Protein AF-A0AAW6HSU2-F1 (afdb_monomer)

Radius of gyration: 21.66 Å; Cα contacts (8 Å, |Δi|>4): 14; chains: 1; bounding box: 63×32×45 Å

Structure (mmCIF, N/CA/C/O backbone):
data_AF-A0AAW6HSU2-F1
#
_entry.id   AF-A0AAW6HSU2-F1
#
loop_
_atom_site.group_PDB
_atom_site.id
_at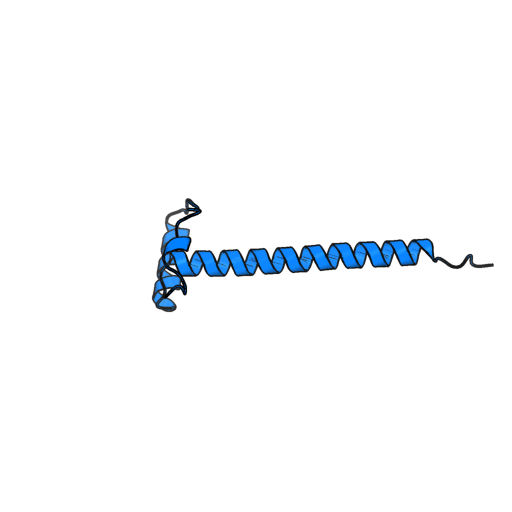om_site.type_symbol
_atom_site.label_atom_id
_atom_site.label_alt_id
_atom_site.label_comp_id
_atom_site.label_asym_id
_atom_site.label_entity_id
_atom_site.label_seq_id
_atom_site.pdbx_PDB_ins_code
_atom_site.Cartn_x
_atom_site.Cartn_y
_atom_site.Cartn_z
_atom_site.occupancy
_atom_site.B_iso_or_equiv
_atom_site.auth_seq_id
_atom_site.auth_comp_id
_atom_site.auth_asym_id
_atom_site.auth_atom_id
_atom_site.pdbx_PDB_model_num
ATOM 1 N N . MET A 1 1 ? -6.664 13.088 7.002 1.00 56.44 1 MET A N 1
ATOM 2 C CA . MET A 1 1 ? -7.902 13.278 6.208 1.00 56.44 1 MET A CA 1
ATOM 3 C C . MET A 1 1 ? -7.509 13.983 4.917 1.00 56.44 1 MET A C 1
ATOM 5 O O . MET A 1 1 ? -6.771 14.953 4.999 1.00 56.44 1 MET A O 1
ATOM 9 N N . TYR A 1 2 ? -7.863 13.446 3.747 1.00 54.44 2 TYR A N 1
ATOM 10 C CA . TYR A 1 2 ? -7.400 13.965 2.450 1.00 54.44 2 TYR A CA 1
ATOM 11 C C 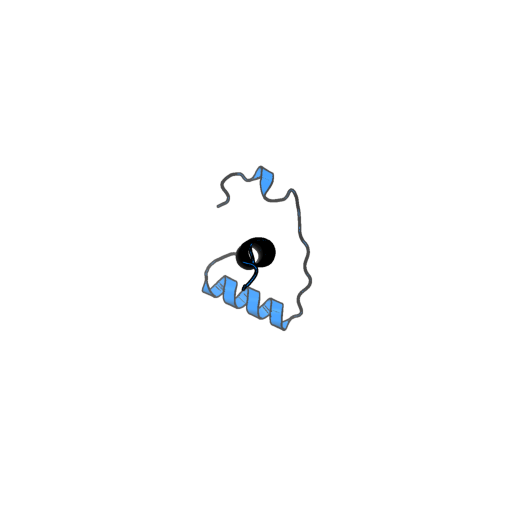. TYR A 1 2 ? -7.860 15.412 2.218 1.00 54.44 2 TYR A C 1
ATOM 13 O O . TYR A 1 2 ? -8.990 15.757 2.547 1.00 54.44 2 TYR A O 1
ATOM 21 N N . ALA A 1 3 ? -6.999 16.233 1.609 1.00 59.88 3 ALA A N 1
ATOM 22 C CA . ALA A 1 3 ? -7.231 17.667 1.419 1.00 59.8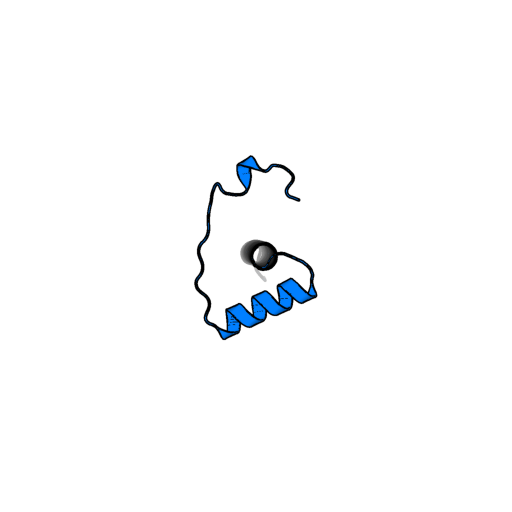8 3 ALA A CA 1
ATOM 23 C C . ALA A 1 3 ? -8.407 18.012 0.479 1.00 59.88 3 ALA A C 1
ATOM 25 O O . ALA A 1 3 ? -8.847 19.156 0.464 1.00 59.88 3 ALA A O 1
ATOM 26 N N . ASN A 1 4 ? -8.930 17.054 -0.302 1.00 55.62 4 ASN A N 1
ATOM 27 C CA . ASN A 1 4 ? -10.113 17.271 -1.136 1.00 55.62 4 ASN A CA 1
ATOM 28 C C . ASN A 1 4 ? -10.877 15.948 -1.398 1.00 55.62 4 ASN A C 1
ATOM 30 O O . ASN A 1 4 ? -10.349 15.073 -2.093 1.00 55.62 4 ASN A O 1
ATOM 34 N N . PRO A 1 5 ? -12.090 15.755 -0.842 1.00 58.97 5 PRO A N 1
ATOM 35 C CA . PRO A 1 5 ? -12.797 14.473 -0.874 1.00 58.97 5 PRO A CA 1
ATOM 36 C C . PRO A 1 5 ? -13.297 14.037 -2.258 1.00 58.97 5 PRO A C 1
ATOM 38 O O . PRO A 1 5 ? -13.465 12.840 -2.493 1.00 58.97 5 PRO A O 1
ATOM 41 N N . THR A 1 6 ? -13.458 14.972 -3.194 1.00 61.28 6 THR A N 1
ATOM 42 C CA . THR A 1 6 ? -13.990 14.715 -4.544 1.00 61.28 6 THR A CA 1
ATOM 43 C C . THR A 1 6 ? -13.026 13.922 -5.437 1.00 61.28 6 THR A C 1
ATOM 45 O O . THR A 1 6 ? -13.466 13.234 -6.351 1.00 61.28 6 THR A O 1
ATOM 48 N N . HIS A 1 7 ? -11.715 13.957 -5.170 1.00 58.28 7 HIS A N 1
ATOM 49 C CA . HIS A 1 7 ? -10.704 13.275 -6.001 1.00 58.28 7 HIS A CA 1
ATOM 50 C C . HIS A 1 7 ? -10.266 11.904 -5.462 1.00 58.28 7 HIS A C 1
ATOM 52 O O . HIS A 1 7 ? -9.496 11.204 -6.115 1.00 58.28 7 HIS A O 1
ATOM 58 N N . ILE A 1 8 ? -10.741 11.488 -4.283 1.00 59.53 8 ILE A N 1
ATOM 59 C CA . ILE A 1 8 ? -10.237 10.278 -3.605 1.00 59.53 8 ILE A CA 1
ATOM 60 C C . ILE A 1 8 ? -10.607 8.988 -4.366 1.00 59.53 8 ILE A C 1
ATOM 62 O O . ILE A 1 8 ? -9.967 7.958 -4.171 1.00 59.53 8 ILE A O 1
ATOM 66 N N . ARG A 1 9 ? -11.628 9.014 -5.237 1.00 62.62 9 ARG A N 1
ATOM 67 C CA . ARG A 1 9 ? -12.187 7.801 -5.868 1.00 62.62 9 ARG A CA 1
ATOM 68 C C . ARG A 1 9 ? -12.268 7.816 -7.394 1.00 62.62 9 ARG A C 1
ATOM 70 O O . ARG A 1 9 ? -12.894 6.924 -7.956 1.00 62.62 9 ARG A O 1
ATOM 77 N N . SER A 1 10 ? -11.633 8.767 -8.073 1.00 75.38 10 SER A N 1
ATOM 78 C CA . SER A 1 10 ? -11.724 8.850 -9.538 1.00 75.38 10 SER A CA 1
ATOM 79 C C . SER A 1 10 ? -11.055 7.667 -10.253 1.00 75.38 10 SER A C 1
ATOM 81 O O . SER A 1 10 ? -11.466 7.310 -11.351 1.00 75.38 10 SER A O 1
ATOM 83 N N . TYR A 1 11 ? -10.061 7.030 -9.619 1.00 79.38 11 TYR A N 1
ATOM 84 C CA . TYR A 1 11 ? -9.270 5.948 -10.214 1.00 79.38 11 TYR A CA 1
ATOM 85 C C . TYR A 1 11 ? -9.101 4.779 -9.230 1.00 79.38 11 TYR A C 1
ATOM 87 O O . TYR A 1 11 ? -8.076 4.680 -8.550 1.00 79.38 11 TYR A O 1
ATOM 95 N N . PRO A 1 12 ? -10.117 3.908 -9.082 1.00 82.31 12 PRO A N 1
ATOM 96 C CA . PRO A 1 12 ? -10.021 2.761 -8.191 1.00 82.31 12 PRO A CA 1
ATOM 97 C C . PRO A 1 12 ? -9.056 1.713 -8.758 1.00 82.31 12 PRO A C 1
ATOM 99 O O . PRO A 1 12 ? -9.251 1.211 -9.863 1.00 82.31 12 PRO A O 1
ATOM 102 N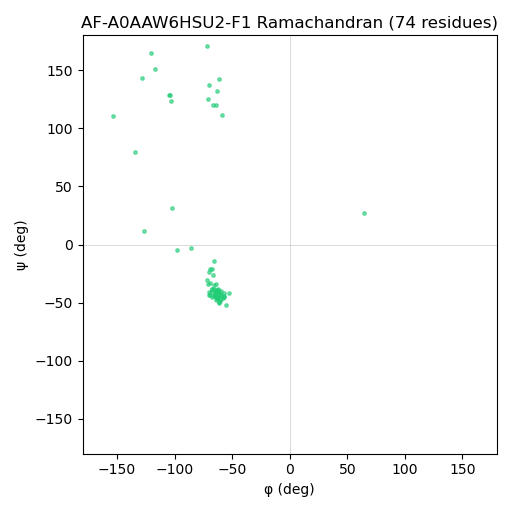 N . VAL A 1 13 ? -8.053 1.332 -7.967 1.00 84.12 13 VAL A N 1
ATOM 103 C CA . VAL A 1 13 ? -7.156 0.208 -8.268 1.00 84.12 13 VAL A CA 1
ATOM 104 C C . VAL A 1 13 ? -7.573 -0.981 -7.410 1.00 84.12 13 VAL A C 1
ATOM 106 O O . VAL A 1 13 ? -7.650 -0.872 -6.186 1.00 84.12 13 VAL A O 1
ATOM 109 N N . LYS A 1 14 ? -7.867 -2.113 -8.053 1.00 89.12 14 LYS A N 1
ATOM 110 C CA . LYS A 1 14 ? -8.183 -3.377 -7.378 1.00 89.12 14 LYS A CA 1
ATOM 111 C C . LYS A 1 14 ? -6.977 -4.299 -7.481 1.00 89.12 14 LYS A C 1
ATOM 113 O O . LYS A 1 14 ? -6.467 -4.512 -8.575 1.00 89.12 14 LYS A O 1
ATOM 118 N N . VAL A 1 15 ? -6.549 -4.838 -6.348 1.00 87.50 15 VAL A N 1
ATOM 119 C CA . VAL A 1 15 ? -5.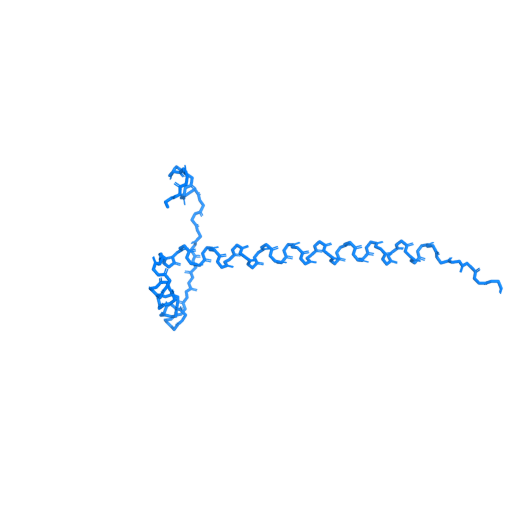435 -5.784 -6.248 1.00 87.50 15 VAL A CA 1
ATOM 120 C C . VAL A 1 15 ? -5.891 -7.003 -5.465 1.00 87.50 15 VAL A C 1
ATOM 122 O O . VAL A 1 15 ? -6.680 -6.882 -4.526 1.00 87.50 15 VAL A O 1
ATOM 125 N N . CYS A 1 16 ? -5.409 -8.169 -5.875 1.00 91.25 16 CYS A N 1
ATOM 126 C CA . CYS A 1 16 ? -5.664 -9.427 -5.193 1.00 91.25 16 CYS A CA 1
ATOM 127 C C . CYS A 1 16 ? -4.402 -9.819 -4.431 1.00 91.25 16 CYS A C 1
ATOM 129 O O . CYS A 1 16 ? -3.322 -9.844 -5.015 1.00 91.25 16 CYS A O 1
ATOM 131 N N . PHE A 1 17 ? -4.566 -10.125 -3.149 1.00 93.12 17 PHE A N 1
ATOM 132 C CA . PHE A 1 17 ? -3.522 -10.648 -2.277 1.00 93.12 17 PHE A CA 1
ATOM 133 C C . PHE A 1 17 ? -3.925 -12.040 -1.818 1.00 93.12 17 PHE A C 1
ATOM 135 O O . PHE A 1 17 ? -5.122 -12.326 -1.700 1.00 93.12 17 PHE A O 1
ATOM 142 N N . ASN A 1 18 ? -2.942 -12.888 -1.540 1.00 96.38 18 ASN A N 1
ATOM 143 C CA . ASN A 1 18 ? -3.219 -14.125 -0.819 1.00 96.38 18 ASN A CA 1
ATOM 144 C C . ASN A 1 18 ? -3.537 -13.831 0.662 1.00 96.38 18 ASN A C 1
ATOM 146 O O . ASN A 1 18 ? -3.397 -12.700 1.139 1.00 96.38 18 ASN A O 1
ATOM 150 N N . ASP A 1 19 ? -3.986 -14.850 1.394 1.00 97.00 19 ASP A N 1
ATOM 151 C CA . ASP A 1 19 ? -4.417 -14.675 2.784 1.00 97.00 19 ASP A CA 1
ATOM 152 C C . ASP A 1 19 ? -3.278 -14.200 3.697 1.00 97.00 19 ASP A C 1
ATOM 154 O O . ASP A 1 19 ? -3.486 -13.303 4.512 1.00 97.00 19 ASP A O 1
ATOM 158 N N . ALA A 1 20 ? -2.060 -14.717 3.508 1.00 96.75 20 ALA A N 1
ATOM 159 C CA . ALA A 1 20 ? -0.896 -14.346 4.314 1.00 96.75 20 ALA A CA 1
ATOM 160 C C . ALA A 1 20 ? -0.456 -12.890 4.074 1.00 96.75 20 ALA A C 1
ATOM 162 O O . ALA A 1 20 ? -0.211 -12.137 5.017 1.00 96.75 20 ALA A O 1
ATOM 163 N N . GLU A 1 21 ? -0.399 -12.463 2.813 1.00 95.94 21 GLU A N 1
ATOM 164 C CA . GLU A 1 21 ? -0.127 -11.074 2.426 1.00 95.94 21 GLU A CA 1
ATOM 165 C C . GLU A 1 21 ? -1.187 -10.132 2.990 1.00 95.94 21 GLU A C 1
ATOM 167 O O . GLU A 1 21 ? -0.867 -9.065 3.521 1.00 95.94 21 GLU A O 1
ATOM 172 N N . ARG A 1 22 ? -2.458 -10.538 2.911 1.00 94.69 22 ARG A N 1
ATOM 173 C CA . ARG A 1 22 ? -3.563 -9.772 3.474 1.00 94.69 22 ARG A CA 1
ATOM 174 C C . ARG A 1 22 ? -3.400 -9.626 4.984 1.00 94.69 22 ARG A C 1
ATOM 176 O O . ARG A 1 22 ? -3.461 -8.500 5.472 1.00 94.69 22 ARG A O 1
ATOM 183 N N . GLU A 1 23 ? -3.163 -10.707 5.721 1.00 96.69 23 GLU A N 1
ATOM 184 C CA . GLU A 1 23 ? -2.953 -10.644 7.173 1.00 96.69 23 GLU A CA 1
ATOM 185 C C . GLU A 1 23 ? -1.789 -9.728 7.552 1.00 96.69 23 GLU A C 1
ATOM 187 O O . GLU A 1 23 ? -1.943 -8.874 8.430 1.00 96.69 23 GLU A O 1
ATOM 192 N N . LEU A 1 24 ? -0.667 -9.823 6.838 1.00 96.12 24 LEU A N 1
ATOM 193 C CA . LEU A 1 24 ? 0.488 -8.958 7.058 1.00 96.12 24 LEU A CA 1
ATOM 194 C C . LEU A 1 24 ? 0.145 -7.475 6.856 1.00 96.12 24 LEU A C 1
ATOM 196 O O . LEU A 1 24 ? 0.480 -6.641 7.700 1.00 96.12 24 LEU A O 1
ATOM 200 N N . ILE A 1 25 ? -0.543 -7.135 5.761 1.00 95.00 25 ILE A N 1
ATOM 201 C CA . ILE A 1 25 ? -0.965 -5.755 5.477 1.00 95.00 25 ILE A CA 1
ATOM 202 C C . ILE A 1 25 ? -1.874 -5.235 6.595 1.00 95.00 25 ILE A C 1
ATOM 204 O O . ILE A 1 25 ? -1.712 -4.098 7.043 1.00 95.00 25 ILE A O 1
ATOM 208 N N . PHE A 1 26 ? -2.820 -6.053 7.063 1.00 95.38 26 PHE A N 1
ATOM 209 C CA . PHE A 1 26 ? -3.713 -5.671 8.155 1.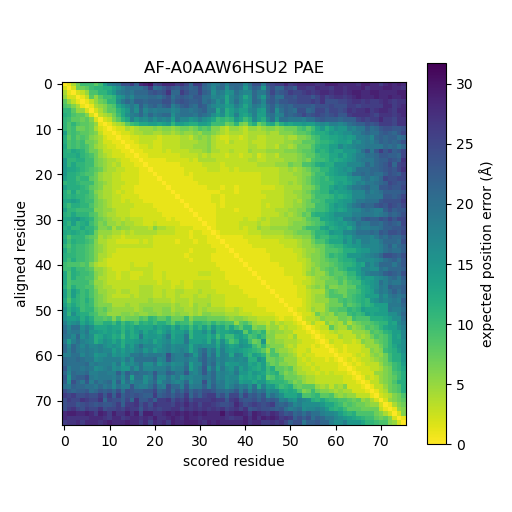00 95.38 26 PHE A CA 1
ATOM 210 C C . PHE A 1 26 ? -2.957 -5.476 9.474 1.00 95.38 26 PHE A C 1
ATOM 212 O O . PHE A 1 26 ? -3.186 -4.470 10.145 1.00 95.38 26 PHE A O 1
ATOM 219 N N . ALA A 1 27 ? -2.032 -6.372 9.819 1.00 96.81 27 ALA A N 1
ATOM 220 C CA . ALA A 1 27 ? -1.213 -6.260 11.024 1.00 96.81 27 ALA A CA 1
ATOM 221 C C . ALA A 1 27 ? -0.345 -4.990 11.007 1.00 96.81 27 ALA A C 1
ATOM 223 O O . ALA A 1 27 ? -0.329 -4.231 11.977 1.00 96.81 27 ALA A O 1
ATOM 224 N N . LEU A 1 28 ? 0.312 -4.701 9.879 1.00 95.50 28 LEU A N 1
ATOM 225 C CA . LEU A 1 28 ? 1.106 -3.482 9.707 1.00 95.50 28 LEU A CA 1
ATOM 226 C C . LEU A 1 28 ? 0.242 -2.220 9.764 1.00 95.50 28 LEU A C 1
ATOM 228 O O . LEU A 1 28 ? 0.648 -1.214 10.346 1.00 95.50 28 LEU A O 1
ATOM 232 N N . ALA A 1 29 ? -0.952 -2.253 9.177 1.00 94.38 29 ALA A N 1
ATOM 233 C CA . ALA A 1 29 ? -1.869 -1.122 9.214 1.00 94.38 29 ALA A CA 1
ATOM 234 C C . ALA A 1 29 ? -2.351 -0.836 10.644 1.00 94.38 29 ALA A C 1
ATOM 236 O O . ALA A 1 29 ? -2.354 0.320 11.067 1.00 94.38 29 ALA A O 1
ATOM 237 N N . GLN A 1 30 ? -2.679 -1.886 11.405 1.00 95.31 30 GLN A N 1
ATOM 238 C CA . GLN A 1 30 ? -3.059 -1.784 12.815 1.00 95.31 30 GLN A CA 1
ATOM 239 C C . GLN A 1 30 ? -1.913 -1.254 13.677 1.00 95.31 30 GLN A C 1
ATOM 241 O O . GLN A 1 30 ? -2.126 -0.329 14.456 1.00 95.31 30 GLN A O 1
ATOM 246 N N . TYR A 1 31 ? -0.699 -1.781 13.492 1.00 96.12 31 TYR A N 1
ATOM 247 C CA . TYR A 1 31 ? 0.493 -1.327 14.210 1.00 96.12 31 TYR A CA 1
ATOM 248 C C . TYR A 1 31 ? 0.748 0.174 14.016 1.00 96.12 31 TYR A C 1
ATOM 250 O O . TYR A 1 31 ? 1.055 0.886 14.967 1.00 96.12 31 TYR A O 1
ATOM 258 N N . ASN A 1 32 ? 0.564 0.668 12.789 1.00 91.88 32 ASN A N 1
ATOM 259 C CA . ASN A 1 32 ? 0.751 2.080 12.455 1.00 91.88 32 ASN A CA 1
ATOM 260 C C . ASN A 1 32 ? -0.494 2.952 12.718 1.00 91.88 32 ASN A C 1
ATOM 262 O O . ASN A 1 32 ? -0.4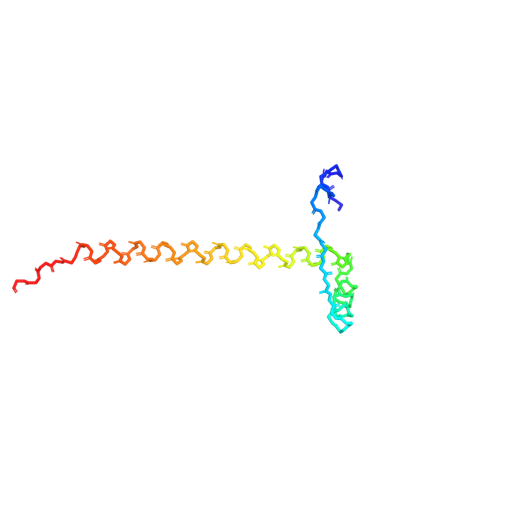43 4.161 12.503 1.00 91.88 32 ASN A O 1
ATOM 266 N N . GLY A 1 33 ? -1.619 2.368 13.147 1.00 92.94 33 GLY A N 1
ATOM 267 C CA . GLY A 1 33 ? -2.869 3.094 13.394 1.00 92.94 33 GLY A CA 1
ATOM 268 C C . GLY A 1 33 ? -3.498 3.720 12.141 1.00 92.94 33 GLY A C 1
ATOM 269 O O . GLY A 1 33 ? -4.190 4.733 12.240 1.00 92.94 33 GLY A O 1
ATOM 270 N N . ILE A 1 34 ? -3.257 3.150 10.955 1.00 93.25 34 ILE A N 1
ATOM 271 C CA . ILE A 1 34 ? -3.741 3.682 9.671 1.00 93.25 34 ILE A CA 1
ATOM 272 C C . ILE A 1 34 ? -4.630 2.682 8.929 1.00 93.25 34 ILE A C 1
ATOM 274 O O . ILE A 1 34 ? -4.664 1.491 9.223 1.00 93.25 34 ILE A O 1
ATOM 278 N N . GLN A 1 35 ? -5.368 3.164 7.926 1.00 90.25 35 GLN A N 1
ATOM 279 C CA . GLN A 1 35 ? -6.167 2.287 7.071 1.00 90.25 35 GLN A CA 1
ATOM 280 C C . GLN A 1 35 ? -5.259 1.427 6.169 1.00 90.25 35 GLN A C 1
ATOM 282 O O . GLN A 1 35 ? -4.348 1.978 5.548 1.00 90.25 35 GLN A O 1
ATOM 287 N N . PRO A 1 36 ? -5.544 0.122 5.986 1.00 91.62 36 PRO A N 1
ATOM 288 C CA . PRO A 1 36 ? -4.771 -0.760 5.104 1.00 91.62 36 PRO A CA 1
ATOM 289 C C . PRO A 1 36 ? -4.601 -0.221 3.678 1.00 91.62 36 PRO A C 1
ATOM 291 O O . PRO A 1 36 ? -3.511 -0.257 3.118 1.00 91.62 36 PRO A O 1
ATOM 294 N N . ALA A 1 37 ? -5.661 0.356 3.106 1.00 89.44 37 ALA A N 1
ATOM 295 C CA . ALA A 1 37 ? -5.606 0.957 1.774 1.00 89.44 37 ALA A CA 1
ATOM 296 C C . ALA A 1 37 ? -4.662 2.172 1.709 1.00 89.44 37 ALA A C 1
ATOM 298 O O . ALA A 1 37 ? -4.001 2.385 0.695 1.00 89.44 37 ALA A O 1
ATOM 299 N N . ALA A 1 38 ? -4.573 2.954 2.791 1.00 90.12 38 ALA A N 1
ATOM 300 C CA . ALA A 1 38 ? -3.636 4.068 2.879 1.00 90.12 38 ALA A CA 1
ATOM 301 C C . ALA A 1 38 ? -2.192 3.558 2.986 1.00 90.12 38 ALA A C 1
ATOM 303 O O . ALA A 1 38 ? -1.335 4.046 2.257 1.00 90.12 38 ALA A O 1
ATOM 304 N N . LEU A 1 39 ? -1.943 2.528 3.806 1.00 91.12 39 LEU A N 1
ATOM 305 C CA . LEU A 1 39 ? -0.630 1.882 3.912 1.00 91.12 39 LEU A CA 1
ATOM 306 C C . LEU A 1 39 ? -0.131 1.394 2.542 1.00 91.12 39 LEU A C 1
ATOM 308 O O . LEU A 1 39 ? 0.969 1.749 2.122 1.00 91.12 39 LEU A O 1
ATOM 312 N N . VAL A 1 40 ? -0.956 0.622 1.827 1.00 91.75 40 VAL A N 1
ATOM 313 C CA . VAL A 1 40 ? -0.600 0.073 0.507 1.00 91.75 40 VAL A CA 1
ATOM 314 C C . VAL A 1 40 ? -0.351 1.190 -0.507 1.00 91.75 40 VAL A C 1
ATOM 316 O O . VAL A 1 40 ? 0.598 1.114 -1.284 1.00 91.75 40 VAL A O 1
ATOM 319 N N . ARG A 1 41 ? -1.160 2.255 -0.482 1.00 89.44 41 ARG A N 1
ATOM 320 C CA . ARG A 1 41 ? -0.976 3.415 -1.361 1.00 89.44 41 ARG A CA 1
ATOM 321 C C . ARG A 1 41 ? 0.364 4.108 -1.121 1.00 89.44 41 ARG A C 1
ATOM 323 O O . 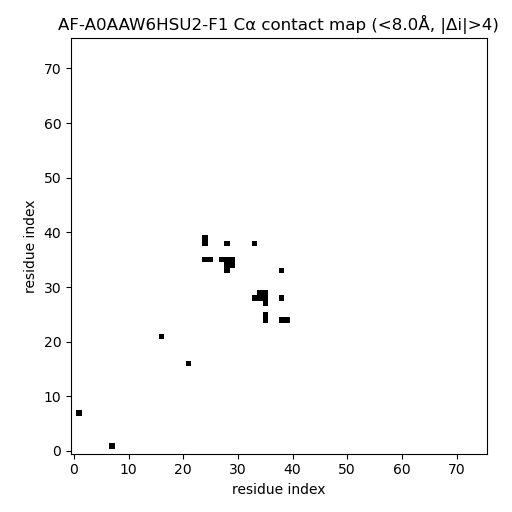ARG A 1 41 ? 1.071 4.387 -2.086 1.00 89.44 41 ARG A O 1
ATOM 330 N N . GLU A 1 42 ? 0.701 4.409 0.130 1.00 91.25 42 GLU A N 1
ATOM 331 C CA . GLU A 1 42 ? 1.959 5.090 0.459 1.00 91.25 42 GLU A CA 1
ATOM 332 C C . GLU A 1 42 ? 3.173 4.229 0.091 1.00 91.25 42 GLU A C 1
ATOM 334 O O . GLU A 1 42 ? 4.141 4.734 -0.480 1.00 91.25 42 GLU A O 1
ATOM 339 N N . LEU A 1 43 ? 3.097 2.915 0.329 1.00 90.12 43 LEU A N 1
ATOM 340 C CA . LEU A 1 43 ? 4.148 1.978 -0.062 1.00 90.12 43 LEU A CA 1
ATOM 341 C C . LEU A 1 43 ? 4.313 1.908 -1.590 1.00 90.12 43 LEU A C 1
ATOM 343 O O . LEU A 1 43 ? 5.428 1.967 -2.101 1.00 90.12 43 LEU A O 1
ATOM 347 N N . ALA A 1 44 ? 3.212 1.843 -2.339 1.00 91.25 44 ALA A N 1
ATOM 348 C CA . ALA A 1 44 ? 3.261 1.834 -3.799 1.00 91.25 44 ALA A CA 1
ATOM 349 C C . ALA A 1 44 ? 3.843 3.143 -4.362 1.00 91.25 44 ALA A C 1
ATOM 351 O O . ALA A 1 44 ? 4.656 3.114 -5.285 1.00 91.25 44 ALA A O 1
ATOM 352 N N . LEU A 1 45 ? 3.467 4.293 -3.792 1.00 91.62 45 LEU A N 1
ATOM 353 C CA . LEU A 1 45 ? 3.988 5.596 -4.211 1.00 91.62 45 LEU A CA 1
ATOM 354 C C . LEU A 1 45 ? 5.471 5.767 -3.883 1.00 91.62 45 LEU A C 1
ATOM 356 O O . LEU A 1 45 ? 6.202 6.340 -4.695 1.00 91.62 45 LEU A O 1
ATOM 360 N N . SER A 1 46 ? 5.931 5.275 -2.732 1.00 90.75 46 SER A N 1
ATOM 361 C CA . SER A 1 46 ? 7.347 5.350 -2.363 1.00 90.75 46 SER A CA 1
ATOM 362 C C . SER A 1 46 ? 8.209 4.517 -3.314 1.00 90.75 46 SER A C 1
ATOM 364 O O . SER A 1 46 ? 9.203 5.026 -3.838 1.00 90.75 46 SER A O 1
ATOM 366 N N . VAL A 1 47 ? 7.772 3.293 -3.631 1.00 92.44 47 VAL A N 1
ATOM 367 C CA . VAL A 1 47 ? 8.437 2.405 -4.595 1.00 92.44 47 VAL A CA 1
ATOM 368 C C . VAL A 1 47 ? 8.415 3.003 -6.002 1.00 92.44 47 VAL A C 1
ATOM 370 O O . VAL A 1 47 ? 9.463 3.085 -6.639 1.00 92.44 47 VAL A O 1
ATOM 373 N N . ALA A 1 48 ? 7.265 3.494 -6.477 1.00 89.06 48 ALA A N 1
ATOM 374 C CA . ALA A 1 48 ? 7.161 4.117 -7.798 1.00 89.06 48 ALA A CA 1
ATOM 375 C C . ALA A 1 48 ? 8.060 5.357 -7.914 1.00 89.06 48 ALA A C 1
ATOM 377 O O . ALA A 1 48 ? 8.773 5.528 -8.901 1.00 89.06 48 ALA A O 1
ATOM 378 N N . THR A 1 49 ? 8.092 6.198 -6.880 1.00 90.56 49 THR A N 1
ATOM 379 C CA . THR A 1 49 ? 8.955 7.387 -6.855 1.00 90.56 49 THR A CA 1
ATOM 380 C C . THR A 1 49 ? 10.434 7.003 -6.865 1.00 90.56 49 THR A C 1
ATOM 382 O O . THR A 1 49 ? 11.230 7.647 -7.550 1.00 90.56 49 THR A O 1
ATOM 385 N N . ALA A 1 50 ? 10.820 5.961 -6.124 1.00 89.75 50 ALA A N 1
ATOM 386 C CA . ALA A 1 50 ? 12.189 5.454 -6.125 1.00 89.75 50 ALA A CA 1
ATOM 387 C C . ALA A 1 50 ? 12.586 4.886 -7.497 1.00 89.75 50 ALA A C 1
ATOM 389 O O . ALA A 1 50 ? 13.669 5.202 -7.990 1.00 89.75 50 ALA A O 1
ATOM 390 N N . ALA A 1 51 ? 11.693 4.128 -8.140 1.00 89.00 51 ALA A N 1
ATOM 391 C CA . ALA A 1 51 ? 11.905 3.592 -9.482 1.00 89.00 51 ALA A CA 1
ATOM 392 C C . ALA A 1 51 ? 12.105 4.713 -10.515 1.00 89.00 51 ALA A C 1
ATOM 394 O O . ALA A 1 51 ? 13.104 4.709 -11.229 1.00 89.00 51 ALA A O 1
ATOM 395 N N . ILE A 1 52 ? 11.234 5.731 -10.514 1.00 90.00 52 ILE A N 1
ATOM 396 C CA . ILE A 1 52 ? 11.340 6.896 -11.414 1.00 90.00 52 ILE A CA 1
ATOM 397 C C . ILE A 1 52 ? 12.664 7.648 -11.208 1.00 90.00 52 ILE A C 1
ATOM 399 O O . ILE A 1 52 ? 13.286 8.104 -12.166 1.00 90.00 52 ILE A O 1
ATOM 403 N N . LYS A 1 53 ? 13.114 7.808 -9.958 1.00 86.94 53 LYS A N 1
ATOM 404 C CA . LYS A 1 53 ? 14.393 8.475 -9.662 1.00 86.94 53 LYS A CA 1
ATOM 405 C C . LYS A 1 53 ? 15.596 7.671 -10.155 1.00 86.94 53 LYS A C 1
ATOM 407 O O . LYS A 1 53 ? 16.569 8.274 -10.598 1.00 86.94 53 LYS A O 1
ATOM 412 N N . ASN A 1 54 ? 15.551 6.346 -10.040 1.00 83.25 54 ASN A N 1
ATOM 413 C CA . ASN A 1 54 ? 16.635 5.481 -10.497 1.00 83.25 54 ASN A CA 1
ATOM 414 C C . ASN A 1 54 ? 16.735 5.475 -12.029 1.00 83.25 54 ASN A C 1
ATOM 416 O O . ASN A 1 54 ? 17.822 5.652 -12.566 1.00 83.25 54 ASN A O 1
ATOM 420 N N . ASP A 1 55 ? 15.596 5.381 -12.715 1.00 82.00 55 ASP A N 1
ATOM 421 C CA . ASP A 1 55 ? 15.520 5.435 -14.178 1.00 82.00 55 ASP A CA 1
ATOM 422 C C . ASP A 1 55 ? 16.137 6.730 -14.735 1.00 82.00 55 ASP A C 1
ATOM 424 O O . ASP A 1 55 ? 17.006 6.694 -15.604 1.00 82.00 55 ASP A O 1
ATOM 428 N N . LYS A 1 56 ? 15.813 7.880 -14.125 1.00 82.06 56 LYS A N 1
ATOM 429 C CA . LYS A 1 56 ? 16.455 9.162 -14.460 1.00 82.06 56 LYS A CA 1
ATOM 430 C C . LYS A 1 56 ? 17.973 9.135 -14.283 1.00 82.06 56 LYS A C 1
ATOM 432 O O . LYS A 1 56 ? 18.686 9.568 -15.177 1.00 82.06 56 LYS A O 1
ATOM 437 N N . ARG A 1 57 ? 18.476 8.592 -13.168 1.00 79.56 57 ARG A N 1
ATOM 438 C CA . ARG A 1 57 ? 19.929 8.481 -12.938 1.00 79.56 57 ARG A CA 1
ATOM 439 C C . ARG A 1 57 ? 20.615 7.601 -13.979 1.00 79.56 57 ARG A C 1
ATOM 441 O O . ARG A 1 57 ? 21.730 7.914 -14.375 1.00 79.56 57 ARG A O 1
ATOM 448 N N . GLN A 1 58 ? 19.979 6.510 -14.403 1.00 75.69 58 GLN A N 1
ATOM 449 C CA . GLN A 1 58 ? 20.525 5.643 -15.448 1.00 75.69 58 GLN A CA 1
ATOM 450 C C . GLN A 1 58 ? 20.536 6.339 -16.810 1.00 75.69 58 GLN A C 1
ATOM 452 O O . GLN A 1 58 ? 21.528 6.233 -17.527 1.00 75.69 58 GLN A O 1
ATOM 457 N N . ALA A 1 59 ? 19.479 7.084 -17.140 1.00 75.38 59 ALA A N 1
ATOM 458 C CA . ALA A 1 59 ? 19.421 7.882 -18.360 1.00 75.38 59 ALA A CA 1
ATOM 459 C C . ALA A 1 59 ? 20.497 8.983 -18.377 1.00 75.38 59 ALA A C 1
ATOM 461 O O . ALA A 1 59 ? 21.214 9.112 -19.368 1.00 75.38 59 ALA A O 1
ATOM 462 N N . ASP A 1 60 ? 20.664 9.712 -17.271 1.00 79.12 60 ASP A N 1
ATOM 463 C CA . ASP A 1 60 ? 21.690 10.753 -17.131 1.00 79.12 60 ASP A CA 1
ATOM 464 C C . ASP A 1 60 ? 23.105 10.154 -17.236 1.00 79.12 60 ASP A C 1
ATOM 466 O O . ASP A 1 60 ? 23.932 10.647 -18.002 1.00 79.12 60 ASP A O 1
ATOM 470 N N . ALA A 1 61 ? 23.364 9.029 -16.558 1.00 78.69 61 ALA A N 1
ATOM 471 C CA . ALA A 1 61 ? 24.641 8.320 -16.644 1.00 78.69 61 ALA A CA 1
ATOM 472 C C . ALA A 1 61 ? 24.927 7.791 -18.063 1.00 78.69 61 ALA A C 1
ATOM 474 O O . ALA A 1 61 ? 26.057 7.872 -18.541 1.00 78.69 61 ALA A O 1
ATOM 475 N N . ALA A 1 62 ? 23.916 7.275 -18.770 1.00 79.00 62 ALA A N 1
ATOM 476 C CA . ALA A 1 62 ? 24.064 6.832 -20.157 1.00 79.00 62 ALA A CA 1
ATOM 477 C C . ALA A 1 62 ? 24.377 8.003 -21.107 1.00 79.00 62 ALA A C 1
ATOM 479 O O . ALA A 1 62 ? 25.151 7.844 -22.059 1.00 79.00 62 ALA A O 1
ATOM 480 N N . LEU A 1 63 ? 23.813 9.184 -20.836 1.00 79.00 63 LEU A N 1
ATOM 481 C CA . LEU A 1 63 ? 24.073 10.407 -21.592 1.00 79.00 63 LEU A CA 1
ATOM 482 C C . LEU A 1 63 ? 25.494 10.935 -21.337 1.00 79.00 63 LEU A C 1
ATOM 484 O O . LEU A 1 63 ? 26.187 11.305 -22.285 1.00 79.00 63 LEU A O 1
ATOM 488 N N . GLU A 1 64 ? 25.967 10.898 -20.089 1.00 77.81 64 GLU A N 1
ATOM 489 C CA . GLU A 1 64 ? 27.350 11.244 -19.730 1.00 77.81 64 GLU A CA 1
ATOM 490 C C . GLU A 1 64 ? 28.373 10.296 -20.367 1.00 77.81 64 GLU A C 1
ATOM 492 O O . GLU A 1 64 ? 29.334 10.762 -20.979 1.00 77.81 64 GLU A O 1
ATOM 497 N N . VAL A 1 65 ? 28.146 8.978 -20.311 1.00 80.12 65 VAL A N 1
ATOM 498 C CA . VAL A 1 65 ? 29.020 7.984 -20.961 1.00 80.12 65 VAL A CA 1
ATOM 499 C C . VAL A 1 65 ? 29.058 8.191 -22.477 1.00 80.12 65 VAL A C 1
ATOM 501 O O . VAL A 1 65 ? 30.130 8.120 -23.079 1.00 80.12 65 VAL A O 1
ATOM 504 N N . SER A 1 66 ? 27.915 8.493 -23.098 1.00 78.19 66 SER A N 1
ATOM 505 C CA . SER A 1 66 ? 27.845 8.782 -24.537 1.00 78.19 66 SER A CA 1
ATOM 506 C C . SER A 1 66 ? 28.614 10.055 -24.899 1.00 78.19 66 SER A C 1
ATOM 508 O O . SER A 1 66 ? 29.383 10.055 -25.859 1.00 78.19 66 SER A O 1
ATOM 510 N N . ASN A 1 67 ? 28.479 11.119 -24.103 1.00 78.00 67 ASN A N 1
ATOM 511 C CA . ASN A 1 67 ? 29.223 12.364 -24.300 1.00 78.00 67 ASN A CA 1
ATOM 512 C C . ASN A 1 67 ? 30.734 12.178 -24.087 1.00 78.00 67 ASN A C 1
ATOM 514 O O . ASN A 1 67 ? 31.533 12.731 -24.840 1.00 78.00 67 ASN A O 1
ATOM 518 N N . GLN A 1 68 ? 31.142 11.364 -23.111 1.00 73.25 68 GLN A N 1
ATOM 519 C CA . GLN A 1 68 ? 32.550 11.051 -22.860 1.00 73.25 68 GLN A CA 1
ATOM 520 C C . GLN A 1 68 ? 33.154 10.152 -23.950 1.00 73.25 68 GLN A C 1
ATOM 522 O O . GLN A 1 68 ? 34.322 10.307 -24.302 1.00 73.25 68 GLN A O 1
ATOM 527 N N . ALA A 1 69 ? 32.365 9.240 -24.526 1.00 72.56 69 ALA A N 1
ATOM 528 C CA . ALA A 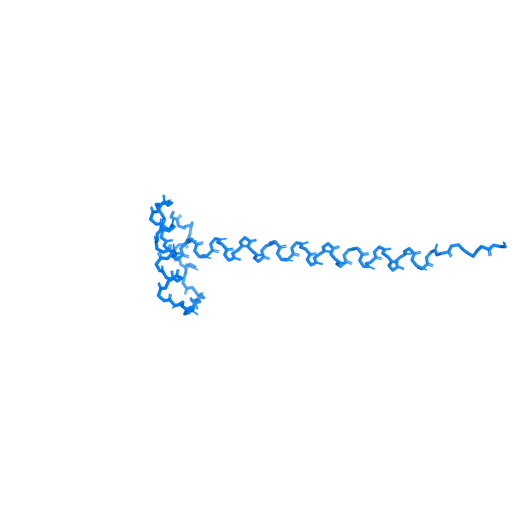1 69 ? 32.774 8.444 -25.681 1.00 72.56 69 ALA A CA 1
ATOM 529 C C . ALA A 1 69 ? 32.906 9.293 -26.958 1.00 72.56 69 ALA A C 1
ATOM 531 O O . ALA A 1 69 ? 33.780 9.019 -27.779 1.00 72.56 69 ALA A O 1
ATOM 532 N N . LEU A 1 70 ? 32.076 10.331 -27.105 1.00 68.31 70 LEU A N 1
ATOM 533 C CA . LEU A 1 70 ? 32.122 11.266 -28.230 1.00 68.31 70 LEU A CA 1
ATOM 534 C C . LEU A 1 70 ? 33.343 12.201 -28.173 1.00 68.31 70 LEU A C 1
ATOM 536 O O . LEU A 1 70 ? 33.861 12.590 -29.215 1.00 68.31 70 LEU A O 1
ATOM 540 N N . TRP A 1 71 ? 33.822 12.531 -26.970 1.00 64.38 71 TRP A N 1
ATOM 541 C CA . TRP A 1 71 ? 34.977 13.406 -26.728 1.00 64.38 71 TRP A CA 1
ATOM 542 C C . TRP A 1 71 ? 36.257 12.633 -26.365 1.00 64.38 71 TRP A C 1
ATOM 544 O O . TRP A 1 71 ? 37.090 13.128 -25.604 1.00 64.38 71 TRP A O 1
ATOM 554 N N . ARG A 1 72 ? 36.444 11.410 -26.885 1.00 60.44 72 ARG A N 1
ATOM 555 C CA . ARG A 1 72 ? 37.739 10.729 -26.741 1.00 60.44 72 ARG A CA 1
ATOM 556 C C . ARG A 1 72 ? 38.813 11.533 -27.487 1.00 60.44 72 ARG A C 1
ATOM 558 O O . ARG A 1 72 ? 38.675 11.700 -28.698 1.00 60.44 72 ARG A O 1
ATOM 565 N N . PRO A 1 73 ? 39.866 12.026 -26.809 1.00 61.97 73 PRO A N 1
ATOM 566 C CA . PRO A 1 73 ? 40.999 12.615 -27.506 1.00 61.97 73 PRO A CA 1
ATOM 567 C C . PRO A 1 73 ? 41.639 11.513 -28.351 1.00 61.97 73 PRO A C 1
ATOM 569 O O . PRO A 1 73 ? 41.852 10.409 -27.848 1.00 61.97 73 PRO A O 1
ATOM 572 N N . CYS A 1 74 ? 41.912 11.788 -29.626 1.00 56.81 74 CYS A N 1
ATOM 573 C CA . CYS A 1 74 ? 42.805 10.942 -30.407 1.00 56.81 74 CYS A CA 1
ATOM 574 C C . CYS A 1 74 ? 44.160 10.942 -29.685 1.00 56.81 74 CYS A C 1
ATOM 576 O O . CYS A 1 74 ? 44.786 11.993 -29.586 1.00 56.81 74 CYS A O 1
ATOM 578 N N . GLU A 1 75 ? 44.561 9.810 -29.106 1.00 62.62 75 GLU A N 1
ATOM 579 C CA . GLU A 1 75 ? 45.934 9.628 -28.632 1.00 62.62 75 GLU A CA 1
ATOM 580 C C . GLU A 1 75 ? 46.849 9.610 -29.870 1.00 62.62 75 GLU A C 1
ATOM 582 O O . GLU A 1 75 ? 46.623 8.805 -30.778 1.00 62.62 75 GLU A O 1
ATOM 587 N N . ASP A 1 76 ? 47.795 10.558 -29.923 1.00 55.59 76 ASP A N 1
ATOM 588 C CA . ASP A 1 76 ? 48.839 10.707 -30.955 1.00 55.59 76 ASP A CA 1
ATOM 589 C C . ASP A 1 76 ? 49.931 9.626 -30.854 1.00 55.59 76 ASP A C 1
ATOM 591 O O . ASP A 1 76 ? 50.352 9.300 -29.716 1.00 55.59 76 ASP A O 1
#

Organism: NCBI:txid644357

Mean predicted aligned error: 10.97 Å

Nearest PDB structures (foldseek):
  7vp3-assembly2_G  TM=5.884E-01  e=4.889E+00  Arabidopsis thaliana

pLDDT: mean 81.97, std 13.16, range [54.44, 97.0]

Sequence (76 aa):
MYANPTHIRSYPVKVCFNDAERELIFALAQYNGIQPAALVRELALSVATAAIKNDKRQADAALEVSNQALWRPCED

Secondary structure (DSSP, 8-state):
--S-GGGTTSS-------HHHHHHHHHHHHHTTS-HHHHHHHHHHHHHHHHHHHHHHHHHHHHHHHHHHHT-----

Solvent-accessible surface area (backbone atoms only — not comparable to full-atom values): 4745 Å² total; per-residue (Å²): 131,79,97,56,78,86,66,78,67,80,77,82,82,86,84,88,70,56,73,67,59,46,51,51,44,47,53,55,14,58,75,70,74,48,55,49,72,57,50,54,48,53,54,51,51,52,52,51,52,51,51,56,53,49,53,51,52,52,53,53,50,52,51,50,52,51,54,52,64,73,64,60,76,84,82,129

Foldseek 3Di:
DDPDPVPPPPDDDDDDDDPVVVVVLVVVCVVVVHDSVVVVVVVVVVVVVVVVVVVVVVVVVVVVVVVVVVPDPPDD